Protein AF-A0A642KW95-F1 (afdb_monomer)

Solvent-accessible surface area (backbone atoms only — not comparable to full-atom values): 8176 Å² total; per-residue (Å²): 137,52,64,49,70,42,75,93,70,73,44,74,44,57,29,76,56,86,80,76,55,70,36,27,43,33,34,34,40,80,75,85,61,49,48,27,32,24,76,42,74,49,76,60,99,83,31,36,38,38,33,31,36,30,74,82,81,37,46,81,47,74,43,56,67,66,40,48,47,92,71,68,64,76,66,47,41,27,31,47,73,90,68,69,47,68,57,54,69,66,58,51,53,52,49,51,51,53,23,48,53,54,49,54,53,50,50,52,54,50,50,57,50,50,55,48,51,51,52,51,49,52,55,50,52,55,55,47,58,76,70,52,60,93,82,60,90,77,85,90,130

Mean predicted aligned error: 7.07 Å

Structure (mmCIF, N/CA/C/O backbone):
data_AF-A0A642KW95-F1
#
_entry.id   AF-A0A642KW95-F1
#
loop_
_atom_site.group_PDB
_atom_site.id
_atom_site.type_symbol
_atom_site.label_atom_id
_atom_site.label_alt_id
_atom_site.label_comp_id
_atom_site.label_asym_id
_atom_site.label_entity_id
_atom_site.label_seq_id
_atom_site.pdbx_PDB_ins_code
_atom_site.Cartn_x
_atom_site.Cartn_y
_atom_site.Cartn_z
_atom_site.occupancy
_atom_site.B_iso_or_equiv
_atom_site.auth_seq_id
_atom_site.auth_comp_id
_atom_site.auth_asym_id
_atom_site.auth_atom_id
_atom_site.pdbx_PDB_model_num
ATOM 1 N N . MET A 1 1 ? -13.702 1.600 -18.918 1.00 54.38 1 MET A N 1
ATOM 2 C CA . MET A 1 1 ? -12.975 2.883 -19.044 1.00 54.38 1 MET A CA 1
ATOM 3 C C . MET A 1 1 ? -11.943 2.907 -17.927 1.00 54.38 1 MET A C 1
ATOM 5 O O . MET A 1 1 ? -12.258 3.407 -16.861 1.00 54.38 1 MET A O 1
ATOM 9 N N . ASN A 1 2 ? -10.752 2.342 -18.139 1.00 77.62 2 ASN A N 1
ATOM 10 C CA . ASN A 1 2 ? -9.737 2.229 -17.077 1.00 77.62 2 ASN A CA 1
ATOM 11 C C . ASN A 1 2 ? -8.555 3.191 -17.288 1.00 77.62 2 ASN A C 1
ATO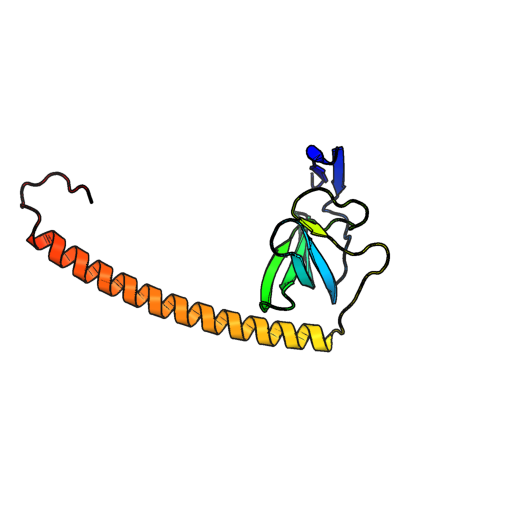M 13 O O . ASN A 1 2 ? -7.493 3.042 -16.692 1.00 77.62 2 ASN A O 1
ATOM 17 N N . LYS A 1 3 ? -8.746 4.226 -18.116 1.00 85.12 3 LYS A N 1
ATOM 18 C CA . LYS A 1 3 ? -7.763 5.297 -18.289 1.00 85.12 3 LYS A CA 1
ATOM 19 C C . LYS A 1 3 ? -7.969 6.376 -17.236 1.00 85.12 3 LYS A C 1
ATOM 21 O O . LYS A 1 3 ? -9.072 6.897 -17.093 1.00 85.12 3 LYS A O 1
ATOM 26 N N . VAL A 1 4 ? -6.898 6.732 -16.538 1.00 86.69 4 VAL A N 1
A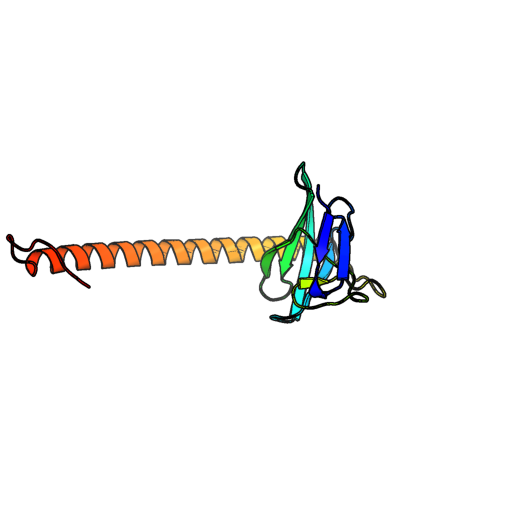TOM 27 C CA . VAL A 1 4 ? -6.870 7.830 -15.570 1.00 86.69 4 VAL A CA 1
ATOM 28 C C . VAL A 1 4 ? -6.117 8.993 -16.182 1.00 86.69 4 VAL A C 1
ATOM 30 O O . VAL A 1 4 ? -4.965 8.848 -16.579 1.00 86.69 4 VAL A O 1
ATOM 33 N N . HIS A 1 5 ? -6.762 10.154 -16.244 1.00 88.81 5 HIS A N 1
ATOM 34 C CA . HIS A 1 5 ? -6.116 11.388 -16.664 1.00 88.81 5 HIS A CA 1
ATOM 35 C C . HIS A 1 5 ? -5.750 12.225 -15.438 1.00 88.81 5 HIS A C 1
ATOM 37 O O . HIS A 1 5 ? -6.620 12.647 -14.677 1.00 88.81 5 HIS A O 1
ATOM 43 N N . LEU A 1 6 ? -4.455 12.457 -15.239 1.00 87.12 6 LEU A N 1
ATOM 44 C CA . LEU A 1 6 ? -3.943 13.317 -14.181 1.00 87.12 6 LEU A CA 1
ATOM 45 C C . LEU A 1 6 ? -3.878 14.753 -14.696 1.00 87.12 6 LEU A C 1
ATOM 47 O O . LEU A 1 6 ? -2.957 15.107 -15.430 1.00 87.12 6 LEU A O 1
ATOM 51 N N . LEU A 1 7 ? -4.834 15.582 -14.267 1.00 88.19 7 LEU A N 1
ATOM 52 C CA . LEU A 1 7 ? -4.956 16.981 -14.698 1.00 88.19 7 LEU A CA 1
ATOM 53 C C . LEU A 1 7 ? -3.690 17.798 -14.413 1.00 88.19 7 LEU A C 1
ATOM 55 O O . LEU A 1 7 ? -3.237 18.543 -15.273 1.00 88.19 7 LEU A O 1
ATOM 59 N N . GLY A 1 8 ? -3.083 17.622 -13.236 1.00 84.06 8 GLY A N 1
ATOM 60 C CA . GLY A 1 8 ? -1.860 18.348 -12.880 1.00 84.06 8 GLY A CA 1
ATOM 61 C C . GLY A 1 8 ? -0.644 17.946 -13.721 1.00 84.06 8 GLY A C 1
ATOM 62 O O . GLY A 1 8 ? 0.184 18.792 -14.037 1.00 84.06 8 GLY A O 1
ATOM 63 N N . ALA A 1 9 ? -0.563 16.677 -14.132 1.00 85.19 9 ALA A N 1
ATOM 64 C CA . ALA A 1 9 ? 0.512 16.183 -14.992 1.00 85.19 9 ALA A CA 1
ATOM 65 C C . ALA A 1 9 ? 0.216 16.385 -16.488 1.00 85.19 9 ALA A C 1
ATOM 67 O O . ALA A 1 9 ? 1.091 16.143 -17.316 1.00 85.19 9 ALA A O 1
ATOM 68 N N . ASN A 1 10 ? -1.022 16.765 -16.833 1.00 89.25 10 ASN A N 1
ATOM 69 C CA . ASN A 1 10 ? -1.569 16.780 -18.189 1.00 89.25 10 ASN A CA 1
ATOM 70 C C . ASN A 1 10 ? -1.274 15.480 -18.968 1.00 89.25 10 ASN A C 1
ATOM 72 O O . ASN A 1 10 ? -0.833 15.502 -20.118 1.00 89.25 10 ASN A O 1
ATOM 76 N N . ARG A 1 11 ? -1.462 14.326 -18.312 1.00 88.38 11 ARG A N 1
ATOM 77 C CA . ARG A 1 11 ? -1.139 12.999 -18.866 1.00 88.38 11 ARG A CA 1
ATOM 78 C C . ARG A 1 11 ? -2.204 11.967 -18.540 1.00 88.38 11 ARG A C 1
ATOM 80 O O . ARG A 1 11 ? -2.803 11.990 -17.467 1.00 88.38 11 ARG A O 1
ATOM 87 N N . SER A 1 12 ? -2.396 11.036 -19.467 1.00 89.81 12 SER A N 1
ATOM 88 C CA . SER A 1 12 ? -3.292 9.891 -19.313 1.00 89.81 12 SER A CA 1
ATOM 89 C C . SER A 1 12 ? -2.493 8.612 -19.117 1.00 89.81 12 SER A C 1
ATOM 91 O O . SER A 1 12 ? -1.596 8.330 -19.904 1.00 89.81 12 SER A O 1
ATOM 93 N N . TYR A 1 13 ? -2.882 7.815 -18.132 1.00 87.88 13 TYR A N 1
ATOM 94 C CA . TYR A 1 13 ? -2.338 6.490 -17.861 1.00 87.88 13 TYR A CA 1
ATOM 95 C C . TYR A 1 13 ? -3.412 5.437 -18.092 1.00 87.88 13 TYR A C 1
ATOM 97 O O . TYR A 1 13 ? -4.586 5.666 -17.796 1.00 87.88 13 TYR A O 1
ATOM 105 N N . ASP A 1 14 ? -3.010 4.286 -18.615 1.00 87.56 14 ASP A N 1
ATOM 106 C CA . ASP A 1 14 ? -3.897 3.148 -18.820 1.00 87.56 14 ASP A CA 1
ATOM 107 C C . ASP A 1 14 ? -3.715 2.137 -17.684 1.00 87.56 14 ASP A C 1
ATOM 109 O O . ASP A 1 14 ? -2.640 1.559 -17.548 1.00 87.56 14 ASP A O 1
ATOM 113 N N . ARG A 1 15 ? -4.747 1.936 -16.853 1.00 85.19 15 ARG A N 1
ATOM 114 C CA . ARG A 1 15 ? -4.697 0.982 -15.728 1.00 85.19 15 ARG A CA 1
ATOM 115 C C . ARG A 1 15 ? -4.870 -0.472 -16.167 1.00 85.19 15 ARG A C 1
ATOM 117 O O . ARG A 1 15 ? -4.702 -1.368 -15.345 1.00 85.19 15 ARG A O 1
ATOM 124 N N . ASP A 1 16 ? -5.194 -0.717 -17.438 1.00 85.31 16 ASP A N 1
ATOM 125 C CA . ASP A 1 16 ? -5.229 -2.070 -18.001 1.00 85.31 16 ASP A CA 1
ATOM 126 C C . ASP A 1 16 ? -3.845 -2.542 -18.474 1.00 85.31 16 ASP A C 1
ATOM 128 O O . ASP A 1 16 ? -3.676 -3.720 -18.812 1.00 85.31 16 ASP A O 1
ATOM 132 N N . VAL A 1 17 ? -2.861 -1.635 -18.508 1.00 87.56 17 VAL A N 1
ATOM 133 C CA . VAL A 1 17 ? -1.478 -1.926 -18.882 1.00 87.56 17 VAL A CA 1
ATOM 134 C C . VAL A 1 17 ? -0.653 -2.131 -17.621 1.00 87.56 17 VAL A C 1
ATOM 136 O O . VAL A 1 17 ? -0.536 -1.247 -16.774 1.00 87.56 17 VAL A O 1
ATOM 139 N N . GLN A 1 18 ? -0.059 -3.315 -17.510 1.00 90.06 18 GLN A N 1
ATOM 140 C CA . GLN A 1 18 ? 0.844 -3.621 -16.414 1.00 90.06 18 GLN A CA 1
ATOM 141 C C . GLN A 1 18 ? 2.158 -2.861 -16.607 1.00 90.06 18 GLN A C 1
ATOM 143 O O . GLN A 1 18 ? 2.826 -3.035 -17.625 1.00 90.06 18 GLN A O 1
ATOM 148 N N . THR A 1 19 ? 2.526 -2.030 -15.635 1.00 89.12 19 THR A N 1
ATOM 149 C CA . THR A 1 19 ? 3.757 -1.223 -15.666 1.00 89.12 19 THR A CA 1
ATOM 150 C C . THR A 1 19 ? 4.874 -1.811 -14.809 1.00 89.12 19 THR A C 1
ATOM 152 O O . THR A 1 19 ? 6.041 -1.525 -15.052 1.00 89.12 19 THR A O 1
ATOM 155 N N . VAL A 1 20 ? 4.526 -2.638 -13.820 1.00 93.06 20 VAL A N 1
ATOM 156 C CA . VAL A 1 20 ? 5.447 -3.160 -12.801 1.00 93.06 20 VAL A CA 1
ATOM 157 C C . VAL A 1 20 ? 5.242 -4.666 -12.635 1.00 93.06 20 VAL A C 1
ATOM 159 O O . VAL A 1 20 ? 4.129 -5.172 -12.797 1.00 93.06 20 VAL A O 1
ATOM 162 N N . SER A 1 21 ? 6.313 -5.398 -12.335 1.00 93.62 21 SER A N 1
ATOM 163 C CA . SER A 1 21 ? 6.276 -6.851 -12.119 1.00 93.62 21 SER A CA 1
ATOM 164 C C . SER A 1 21 ? 6.386 -7.230 -10.642 1.00 93.62 21 SER A C 1
ATOM 166 O O . SER A 1 21 ? 6.780 -6.425 -9.802 1.00 93.62 21 SER A O 1
ATOM 168 N N . VAL A 1 22 ? 6.044 -8.481 -10.326 1.00 95.12 22 VAL A N 1
ATOM 169 C CA . VAL A 1 22 ? 6.256 -9.053 -8.989 1.00 95.12 22 VAL A CA 1
ATOM 170 C C . VAL A 1 22 ? 7.749 -9.008 -8.632 1.00 95.12 22 VAL A C 1
ATOM 172 O O . VAL A 1 22 ? 8.613 -9.134 -9.498 1.00 95.12 22 VAL A O 1
ATOM 175 N N . ASN A 1 23 ? 8.034 -8.812 -7.350 1.00 95.19 23 ASN A N 1
ATOM 176 C CA . ASN A 1 23 ? 9.332 -8.574 -6.722 1.00 95.19 23 ASN A CA 1
ATOM 177 C C . ASN A 1 23 ? 10.025 -7.265 -7.125 1.00 95.19 23 ASN A C 1
ATOM 179 O O . ASN A 1 23 ? 11.151 -7.018 -6.697 1.00 95.19 23 ASN A O 1
ATOM 183 N N . GLN A 1 24 ? 9.384 -6.405 -7.920 1.00 95.69 24 GLN A N 1
ATOM 184 C CA . GLN A 1 24 ? 9.945 -5.102 -8.265 1.00 95.69 24 GLN A CA 1
ATOM 185 C C . GLN A 1 24 ? 9.778 -4.114 -7.107 1.00 95.69 24 GLN A C 1
ATOM 187 O O . GLN A 1 24 ? 8.718 -4.046 -6.476 1.00 95.69 24 GLN A O 1
ATOM 192 N N . VAL A 1 25 ? 10.824 -3.330 -6.854 1.00 95.56 25 VAL A N 1
ATOM 193 C CA . VAL A 1 25 ? 10.825 -2.275 -5.840 1.00 95.56 25 VAL A CA 1
ATOM 194 C C . VAL A 1 25 ? 10.260 -0.984 -6.426 1.00 95.56 25 VAL A C 1
ATOM 196 O O . VAL A 1 25 ? 10.633 -0.559 -7.522 1.00 95.56 25 VAL A O 1
ATOM 199 N N . VAL A 1 26 ? 9.368 -0.354 -5.671 1.00 95.75 26 VAL A N 1
ATOM 200 C CA . VAL A 1 26 ? 8.693 0.904 -6.000 1.00 95.75 26 VAL A CA 1
ATOM 201 C C . VAL A 1 26 ? 8.772 1.856 -4.811 1.00 95.75 26 VAL A C 1
ATOM 203 O O . VAL A 1 26 ? 8.945 1.425 -3.675 1.00 95.75 26 VAL A O 1
ATOM 206 N N . VAL A 1 27 ? 8.653 3.156 -5.057 1.00 94.69 27 VAL A N 1
ATOM 207 C CA . VAL A 1 27 ? 8.830 4.199 -4.039 1.00 94.69 27 VAL A CA 1
ATOM 208 C C . VAL A 1 27 ? 7.581 5.066 -3.960 1.00 94.69 27 VAL A C 1
ATOM 210 O O . VAL A 1 27 ? 7.034 5.476 -4.987 1.00 94.69 27 VAL A O 1
ATOM 213 N N . LEU A 1 28 ? 7.124 5.353 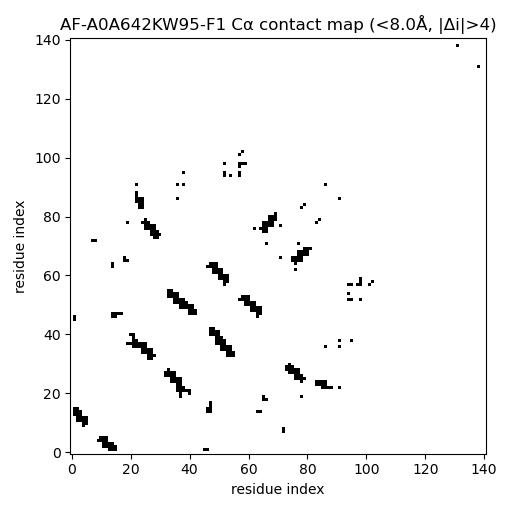-2.743 1.00 93.44 28 LEU A N 1
ATOM 214 C CA . LEU A 1 28 ? 6.047 6.306 -2.492 1.00 93.44 28 LEU A CA 1
ATOM 215 C C . LEU A 1 28 ? 6.608 7.720 -2.400 1.00 93.44 28 LEU A C 1
ATOM 217 O O . LEU A 1 28 ? 7.219 8.105 -1.416 1.00 93.44 28 LEU A O 1
ATOM 221 N N . GLU A 1 29 ? 6.322 8.541 -3.390 1.00 91.56 29 GLU A N 1
ATOM 222 C CA . GLU A 1 29 ? 6.750 9.934 -3.435 1.00 91.56 29 GLU A CA 1
ATOM 223 C C . GLU A 1 29 ? 5.660 10.869 -2.905 1.00 91.56 29 GLU A C 1
ATOM 225 O O . GLU A 1 29 ? 4.468 10.670 -3.159 1.00 91.56 29 GLU A O 1
ATOM 230 N N . GLY A 1 30 ? 6.077 11.926 -2.201 1.00 84.25 30 GLY A N 1
ATOM 231 C CA . GLY A 1 30 ? 5.191 12.980 -1.693 1.00 84.25 30 GLY A CA 1
ATOM 232 C C . GLY A 1 30 ? 4.588 12.750 -0.298 1.00 84.25 30 GLY A C 1
ATOM 233 O O . GLY A 1 30 ? 3.830 13.600 0.164 1.00 84.25 30 GLY A O 1
ATOM 234 N N . TYR A 1 31 ? 4.954 11.655 0.377 1.00 79.00 31 TYR A N 1
ATOM 235 C CA . TYR A 1 31 ? 4.706 11.426 1.808 1.00 79.00 31 TYR A CA 1
ATOM 236 C C . TYR A 1 31 ? 6.007 11.028 2.520 1.00 79.00 31 TYR A C 1
ATOM 238 O O . TYR A 1 31 ? 6.868 11.878 2.732 1.00 79.00 31 TYR A O 1
ATOM 246 N N . SER A 1 32 ? 6.147 9.750 2.878 1.00 77.75 32 SER A N 1
ATOM 247 C CA . SER A 1 32 ? 7.241 9.200 3.677 1.00 77.75 32 SER A CA 1
ATOM 248 C C . SER A 1 32 ? 8.486 8.837 2.866 1.00 77.75 32 SER A C 1
ATOM 250 O O . SER A 1 32 ? 9.539 8.655 3.459 1.00 77.75 32 SER A O 1
ATOM 252 N N . TYR A 1 33 ? 8.409 8.804 1.526 1.00 84.69 33 TYR A N 1
ATOM 253 C CA . TYR A 1 33 ? 9.500 8.322 0.659 1.00 84.69 33 TYR A CA 1
ATOM 254 C C . TYR A 1 33 ? 9.841 6.843 0.881 1.00 84.69 33 TYR A C 1
ATOM 256 O O . TYR A 1 33 ? 10.920 6.380 0.509 1.00 84.69 33 TYR A O 1
ATOM 264 N N . ASP A 1 34 ? 8.890 6.094 1.439 1.00 92.44 34 ASP A N 1
ATOM 265 C CA . ASP A 1 34 ? 9.057 4.680 1.733 1.00 92.44 34 ASP A CA 1
ATOM 266 C C . ASP A 1 34 ? 9.198 3.852 0.458 1.00 92.44 34 ASP A C 1
ATOM 268 O O . ASP A 1 34 ? 8.592 4.129 -0.585 1.00 92.44 34 ASP A O 1
ATOM 272 N N . SER A 1 35 ? 9.988 2.790 0.575 1.00 94.12 35 SER A N 1
ATOM 273 C CA . SER A 1 35 ? 10.162 1.796 -0.475 1.00 94.12 35 SER A CA 1
ATOM 274 C C . SER A 1 35 ? 9.294 0.575 -0.201 1.00 94.12 35 SER A C 1
ATOM 276 O O . SER A 1 35 ? 9.198 0.087 0.924 1.00 94.12 35 SER A O 1
ATOM 278 N N . TYR A 1 36 ? 8.694 0.057 -1.261 1.00 95.31 36 TYR A N 1
ATOM 279 C CA . TYR A 1 36 ? 7.801 -1.087 -1.236 1.00 95.31 36 TYR A CA 1
ATOM 280 C C . TYR A 1 36 ? 8.257 -2.112 -2.259 1.00 95.31 36 TYR A C 1
ATOM 282 O O . TYR A 1 36 ? 8.831 -1.758 -3.286 1.00 95.31 36 TYR A O 1
ATOM 290 N N . VAL A 1 37 ? 7.933 -3.376 -2.019 1.00 96.62 37 VAL A N 1
ATOM 291 C CA . VAL A 1 37 ? 8.044 -4.430 -3.028 1.00 96.62 37 VAL A CA 1
ATOM 292 C C . VAL A 1 37 ? 6.661 -4.894 -3.455 1.00 96.62 37 VAL A C 1
ATOM 294 O O . VAL A 1 37 ? 5.770 -5.079 -2.624 1.00 96.62 37 VAL A O 1
ATOM 297 N N . VAL A 1 38 ? 6.477 -5.069 -4.764 1.00 97.00 38 VAL A N 1
ATOM 298 C CA . VAL A 1 38 ? 5.271 -5.686 -5.322 1.00 97.00 38 VAL A CA 1
ATOM 299 C C . VAL A 1 38 ? 5.336 -7.181 -5.070 1.00 97.00 38 VAL A C 1
ATOM 301 O O . VAL A 1 38 ? 6.151 -7.861 -5.678 1.00 97.00 38 VAL A O 1
ATOM 304 N N . TYR A 1 39 ? 4.482 -7.721 -4.212 1.00 95.56 39 TYR A N 1
ATOM 305 C CA . TYR A 1 39 ? 4.498 -9.158 -3.930 1.00 95.56 39 TYR A CA 1
ATOM 306 C C . TYR A 1 39 ? 3.462 -9.947 -4.731 1.00 95.56 39 TYR A C 1
ATOM 308 O O . TYR A 1 39 ? 3.624 -11.144 -4.955 1.00 95.56 39 TYR A O 1
ATOM 316 N N . GLU A 1 40 ? 2.401 -9.282 -5.181 1.00 95.38 40 GLU A N 1
ATOM 317 C CA . GLU A 1 40 ? 1.349 -9.887 -5.987 1.00 95.38 40 GLU A CA 1
ATOM 318 C C . GLU A 1 40 ? 0.762 -8.840 -6.933 1.00 95.38 40 GLU A C 1
ATOM 320 O O . GLU A 1 40 ? 0.646 -7.659 -6.597 1.00 95.38 40 GLU A O 1
ATOM 325 N N . VAL A 1 41 ? 0.385 -9.275 -8.134 1.00 95.50 41 VAL A N 1
ATOM 326 C CA . VAL A 1 41 ? -0.333 -8.450 -9.108 1.00 95.50 41 VAL A CA 1
ATOM 327 C C . VAL A 1 41 ? -1.616 -9.174 -9.475 1.00 95.50 41 VAL A C 1
ATOM 329 O O . VAL A 1 41 ? -1.585 -10.224 -10.114 1.00 95.50 41 VAL A O 1
ATOM 332 N N . THR A 1 42 ? -2.749 -8.607 -9.078 1.00 94.06 42 THR A N 1
ATOM 333 C CA . THR A 1 42 ? -4.071 -9.146 -9.399 1.00 94.06 42 THR A CA 1
ATOM 334 C C . THR A 1 42 ? -4.698 -8.346 -10.526 1.00 94.06 42 THR A C 1
ATOM 336 O O . THR A 1 42 ? -4.670 -7.116 -10.505 1.00 94.06 42 THR A O 1
ATOM 339 N N . ARG A 1 43 ? -5.293 -9.039 -11.500 1.00 92.00 43 ARG A N 1
ATOM 340 C CA . ARG A 1 43 ? -6.029 -8.419 -12.604 1.00 92.00 43 ARG A CA 1
ATOM 341 C C . ARG A 1 43 ? -7.478 -8.871 -12.579 1.00 92.00 43 ARG A C 1
ATOM 343 O O . ARG A 1 43 ? -7.752 -10.068 -12.619 1.00 92.00 43 ARG A O 1
ATOM 350 N N . ASP A 1 44 ? -8.390 -7.912 -12.566 1.00 87.62 44 ASP A N 1
ATOM 351 C CA . ASP A 1 44 ? -9.824 -8.164 -12.589 1.00 87.62 44 ASP A CA 1
ATOM 352 C C . ASP A 1 44 ? -10.539 -7.287 -13.635 1.00 87.62 44 ASP A C 1
ATOM 354 O O . ASP A 1 44 ? -9.923 -6.697 -14.525 1.00 87.62 44 ASP A O 1
ATOM 358 N N . LYS A 1 45 ? -11.874 -7.235 -13.565 1.00 84.81 45 LYS A N 1
ATOM 359 C CA . LYS A 1 45 ? -12.710 -6.424 -14.467 1.00 84.81 45 LYS A CA 1
ATOM 360 C C . LYS A 1 45 ? -12.570 -4.907 -14.254 1.00 84.81 45 LYS A C 1
ATOM 362 O O . LYS A 1 45 ? -13.032 -4.141 -15.098 1.00 84.81 45 LYS A O 1
ATOM 367 N N . TRP A 1 46 ? -11.993 -4.481 -13.134 1.00 80.12 46 TRP A N 1
ATOM 368 C CA . TRP A 1 46 ? -11.813 -3.085 -12.735 1.00 80.12 46 TRP A CA 1
ATOM 369 C C . TRP A 1 46 ? -10.396 -2.570 -13.001 1.00 80.12 46 TRP A C 1
ATOM 371 O O . TRP A 1 46 ? -10.198 -1.356 -13.060 1.00 80.12 46 TRP A O 1
ATOM 381 N N . GLY A 1 47 ? -9.436 -3.466 -13.226 1.00 86.00 47 GLY A N 1
ATOM 382 C CA . GLY A 1 47 ? -8.100 -3.136 -13.703 1.00 86.00 47 GLY A CA 1
ATOM 383 C C . GLY A 1 47 ? -7.035 -4.017 -13.066 1.00 86.00 47 GLY A C 1
ATOM 384 O O . GLY A 1 47 ? -7.270 -5.179 -12.733 1.00 86.00 47 GLY A O 1
ATOM 385 N N . ILE A 1 48 ? -5.838 -3.455 -12.934 1.00 91.81 48 ILE A N 1
ATOM 386 C CA . ILE A 1 48 ? -4.711 -4.089 -12.256 1.00 91.81 48 ILE A CA 1
ATOM 387 C C . ILE A 1 48 ? -4.574 -3.479 -10.863 1.00 91.81 48 ILE A C 1
ATOM 389 O O . ILE A 1 48 ? -4.520 -2.257 -10.728 1.00 91.81 48 ILE A O 1
ATOM 393 N N . THR A 1 49 ? -4.467 -4.338 -9.854 1.00 94.12 49 THR A N 1
ATOM 394 C CA . THR A 1 49 ? -4.130 -3.962 -8.480 1.00 94.12 49 THR A CA 1
ATOM 395 C C . THR A 1 49 ? -2.807 -4.612 -8.103 1.00 94.12 49 THR A C 1
ATOM 397 O O . THR A 1 49 ? -2.622 -5.826 -8.211 1.00 94.12 49 THR A O 1
ATOM 400 N N . TYR A 1 50 ? -1.879 -3.773 -7.668 1.00 95.69 50 TYR A N 1
ATOM 401 C CA . TYR A 1 50 ? -0.571 -4.139 -7.160 1.00 95.69 50 TYR A CA 1
ATOM 402 C C . TYR A 1 50 ? -0.657 -4.245 -5.647 1.00 95.69 50 TYR A C 1
ATOM 404 O O . TYR A 1 50 ? -1.003 -3.274 -4.968 1.00 95.69 50 TYR A O 1
ATOM 412 N N . HIS A 1 51 ? -0.314 -5.413 -5.125 1.00 96.19 51 HIS A N 1
ATOM 413 C CA . HIS A 1 51 ? -0.190 -5.625 -3.696 1.00 96.19 51 HIS A CA 1
ATOM 414 C C . HIS A 1 51 ? 1.252 -5.395 -3.286 1.00 96.19 51 HIS A C 1
ATOM 416 O O . HIS A 1 51 ? 2.190 -5.966 -3.847 1.00 96.19 51 HIS A O 1
ATOM 422 N N . LEU A 1 52 ? 1.412 -4.510 -2.317 1.00 96.00 52 LEU A N 1
ATOM 423 C CA . LEU A 1 52 ? 2.675 -3.938 -1.907 1.00 96.00 52 LEU A CA 1
ATOM 424 C C . LEU A 1 52 ? 2.924 -4.266 -0.445 1.00 96.00 52 LEU A C 1
ATOM 426 O O . LEU A 1 52 ? 1.998 -4.310 0.368 1.00 96.00 52 LEU A O 1
ATOM 430 N N . VAL A 1 53 ? 4.190 -4.435 -0.107 1.00 95.88 53 VAL A N 1
ATOM 431 C CA . VAL A 1 53 ? 4.626 -4.520 1.280 1.00 95.88 53 VAL A CA 1
ATOM 432 C C . VAL A 1 53 ? 5.809 -3.585 1.490 1.00 95.88 53 VAL A C 1
ATOM 434 O O . VAL A 1 53 ? 6.720 -3.527 0.661 1.00 95.88 53 VAL A O 1
ATOM 437 N N . ASN A 1 54 ? 5.739 -2.782 2.550 1.00 94.81 54 ASN A N 1
ATOM 438 C CA . ASN A 1 54 ? 6.769 -1.807 2.892 1.00 94.81 54 ASN A CA 1
ATOM 439 C C . ASN A 1 54 ? 8.040 -2.534 3.349 1.00 94.81 54 ASN A C 1
ATOM 441 O O . ASN A 1 54 ? 7.963 -3.442 4.177 1.00 94.81 54 ASN A O 1
ATO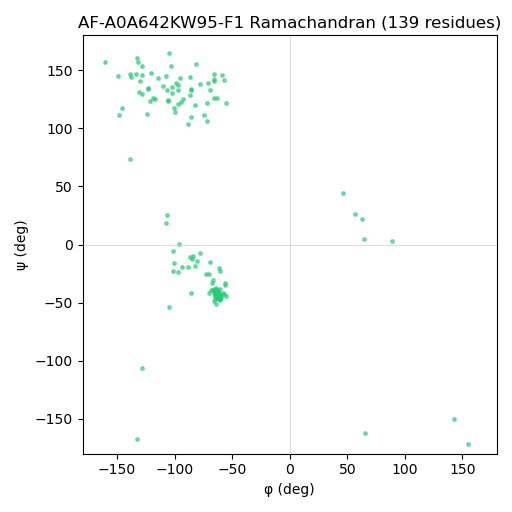M 445 N N . LEU A 1 55 ? 9.197 -2.123 2.827 1.00 92.56 55 LEU A N 1
ATOM 446 C CA . LEU A 1 55 ? 10.481 -2.749 3.143 1.00 92.56 55 LEU A CA 1
ATOM 447 C C . LEU A 1 55 ? 10.955 -2.491 4.579 1.00 92.56 55 LEU A C 1
ATOM 449 O O . LEU A 1 55 ? 11.714 -3.285 5.123 1.00 92.56 55 LEU A O 1
ATOM 453 N N . GLU A 1 56 ? 10.513 -1.396 5.189 1.00 91.00 56 GLU A N 1
ATOM 454 C CA . GLU A 1 56 ? 10.908 -0.981 6.533 1.00 91.00 56 GLU A CA 1
ATOM 455 C C . GLU A 1 56 ? 9.790 -1.249 7.548 1.00 91.00 56 GLU A C 1
ATOM 457 O O . GLU A 1 56 ? 9.980 -1.955 8.544 1.00 91.00 56 GLU A O 1
ATOM 462 N N . THR A 1 57 ? 8.578 -0.750 7.288 1.00 90.62 57 THR A N 1
ATOM 463 C CA . THR A 1 57 ? 7.465 -0.874 8.242 1.00 90.62 57 THR A CA 1
ATOM 464 C C . THR A 1 57 ? 6.778 -2.235 8.190 1.00 90.62 57 THR A C 1
ATOM 466 O O . THR A 1 57 ? 6.072 -2.576 9.142 1.00 90.62 57 THR A O 1
ATOM 469 N N . HIS A 1 58 ? 7.016 -3.042 7.149 1.00 92.38 58 HIS A N 1
ATOM 470 C CA . HIS A 1 58 ? 6.336 -4.321 6.916 1.00 92.38 58 HIS A CA 1
ATOM 471 C C . HIS A 1 58 ? 4.804 -4.181 6.837 1.00 92.38 58 HIS A C 1
ATOM 473 O O . HIS A 1 58 ? 4.059 -5.109 7.146 1.00 92.38 58 HIS A O 1
ATOM 479 N N . GLU A 1 59 ? 4.318 -3.000 6.453 1.00 91.88 59 GLU A N 1
ATOM 480 C CA . GLU A 1 59 ? 2.895 -2.729 6.275 1.00 91.88 59 GLU A CA 1
ATOM 481 C C . GLU A 1 59 ? 2.431 -3.114 4.872 1.00 91.88 59 GLU A C 1
ATOM 483 O O . GLU A 1 59 ? 3.147 -2.942 3.881 1.00 91.88 59 GLU A O 1
ATOM 488 N N . PHE A 1 60 ? 1.204 -3.625 4.794 1.00 94.12 60 PHE A N 1
ATOM 489 C CA . PHE A 1 60 ? 0.564 -3.971 3.533 1.00 94.12 60 PHE A CA 1
ATOM 490 C C . PHE A 1 60 ? -0.133 -2.762 2.928 1.00 94.12 60 PHE A C 1
ATOM 492 O O . PHE A 1 60 ? -0.924 -2.092 3.589 1.00 94.12 60 PHE A O 1
ATOM 499 N N . HIS A 1 61 ? 0.097 -2.552 1.637 1.00 93.31 61 HIS A N 1
ATOM 500 C CA . HIS A 1 61 ? -0.572 -1.531 0.848 1.00 93.31 61 HIS A CA 1
ATOM 501 C C . HIS A 1 61 ? -1.063 -2.110 -0.473 1.00 93.31 61 HIS A C 1
ATOM 503 O O . HIS A 1 61 ? -0.589 -3.140 -0.948 1.00 93.31 61 HIS A O 1
ATOM 509 N N . THR A 1 62 ? -2.007 -1.416 -1.091 1.00 94.38 62 THR A N 1
ATOM 510 C CA . THR A 1 62 ? -2.494 -1.730 -2.432 1.00 94.38 62 THR A CA 1
ATOM 511 C C . THR A 1 62 ? -2.482 -0.469 -3.273 1.00 94.38 62 THR A C 1
ATOM 513 O O . THR A 1 62 ? -2.832 0.606 -2.784 1.00 94.38 62 THR A O 1
ATOM 516 N N . SER A 1 63 ? -2.104 -0.592 -4.539 1.00 92.75 63 SER A N 1
ATOM 517 C CA . SER A 1 63 ? -2.171 0.505 -5.499 1.00 92.75 63 SER A CA 1
ATOM 518 C C . SER A 1 63 ? -2.695 0.010 -6.829 1.00 92.75 63 SER A C 1
ATOM 520 O O . SER A 1 63 ? -2.350 -1.080 -7.263 1.00 92.75 63 SER A O 1
ATOM 522 N N . ASP A 1 64 ? -3.476 0.839 -7.509 1.00 91.81 64 ASP A N 1
ATOM 523 C CA . ASP A 1 64 ? -3.983 0.525 -8.844 1.00 91.81 64 ASP A CA 1
ATOM 524 C C . ASP A 1 64 ? -3.213 1.237 -9.965 1.00 91.81 64 ASP A C 1
ATOM 526 O O . ASP A 1 64 ? -3.495 1.055 -11.151 1.00 91.81 64 ASP A O 1
ATOM 530 N N . LEU A 1 65 ? -2.283 2.124 -9.603 1.00 91.69 65 LEU A N 1
ATOM 531 C CA . LEU A 1 65 ? -1.505 2.909 -10.550 1.00 91.69 65 LEU A CA 1
ATOM 532 C C . LEU A 1 65 ? -0.098 3.127 -10.004 1.00 91.69 65 LEU A C 1
ATOM 534 O O . LEU A 1 65 ? 0.094 3.794 -8.987 1.00 91.69 65 LEU A O 1
ATOM 538 N N . ILE A 1 66 ? 0.888 2.609 -10.731 1.00 93.88 66 ILE A N 1
ATOM 539 C CA . ILE A 1 66 ? 2.302 2.858 -10.467 1.00 93.88 66 ILE A CA 1
ATOM 540 C C . ILE A 1 66 ? 2.912 3.482 -11.717 1.00 93.88 66 ILE A C 1
ATOM 542 O O . ILE A 1 66 ? 2.794 2.940 -12.820 1.00 93.88 66 ILE A O 1
ATOM 546 N N . ARG A 1 67 ? 3.513 4.660 -11.542 1.00 93.44 67 ARG A N 1
ATOM 547 C CA . ARG A 1 67 ? 4.015 5.506 -12.632 1.00 93.44 67 ARG A CA 1
ATOM 548 C C . ARG A 1 67 ? 5.538 5.402 -12.759 1.00 93.44 67 ARG A C 1
ATOM 550 O O . ARG A 1 67 ? 6.198 5.125 -11.765 1.00 93.44 67 ARG A O 1
ATOM 557 N N . PRO A 1 68 ? 6.121 5.629 -13.940 1.00 94.25 68 PRO A N 1
ATOM 558 C CA . PRO A 1 68 ? 7.573 5.725 -14.065 1.00 94.25 68 PRO A CA 1
ATOM 559 C C . PRO A 1 68 ? 8.101 6.952 -13.312 1.00 94.25 68 PRO A C 1
ATOM 561 O O . PRO A 1 68 ? 7.468 8.013 -13.310 1.00 94.25 68 PRO A O 1
ATOM 564 N N . LEU A 1 69 ? 9.260 6.811 -12.673 1.00 92.88 69 LEU A N 1
ATOM 565 C CA . LEU A 1 69 ? 9.900 7.878 -11.906 1.00 92.88 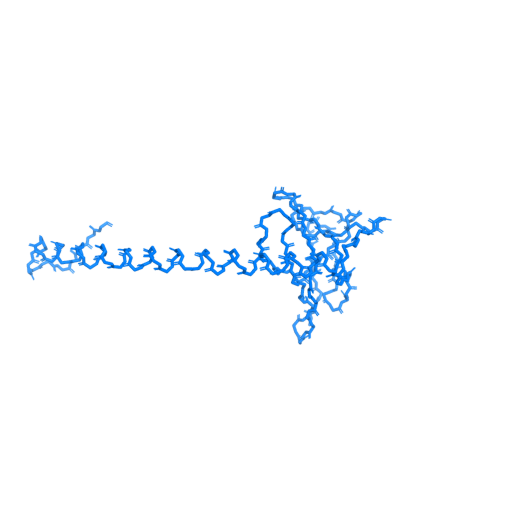69 LEU A CA 1
ATOM 566 C C . LEU A 1 69 ? 10.360 9.034 -12.808 1.00 92.88 69 LEU A C 1
ATOM 568 O O . LEU A 1 69 ? 10.305 10.191 -12.390 1.00 92.88 69 LEU A O 1
ATOM 572 N N . SER A 1 70 ? 10.724 8.760 -14.063 1.00 91.31 70 SER A N 1
ATOM 573 C CA . SER A 1 70 ? 11.005 9.795 -15.070 1.00 91.31 70 SER A CA 1
ATOM 574 C C . SER A 1 70 ? 9.814 10.715 -15.365 1.00 91.31 70 SER A C 1
ATOM 576 O O . SER A 1 70 ? 10.002 11.857 -15.786 1.00 91.31 70 SER A O 1
ATOM 578 N N . GLU A 1 71 ? 8.588 10.263 -15.092 1.00 90.44 71 GLU A N 1
ATOM 579 C CA . GLU A 1 71 ? 7.351 11.034 -15.254 1.00 90.44 71 GLU A CA 1
ATOM 580 C C . GLU A 1 71 ? 6.756 11.472 -13.907 1.00 90.44 71 GLU A C 1
ATOM 582 O O . GLU A 1 71 ? 5.545 11.694 -13.779 1.00 90.44 71 GLU A O 1
ATOM 587 N N . LYS A 1 72 ? 7.607 11.590 -12.881 1.00 90.62 72 LYS A N 1
ATOM 588 C CA . LYS A 1 72 ? 7.203 11.966 -11.527 1.00 90.62 72 LYS A CA 1
ATOM 589 C C . LYS A 1 72 ? 6.435 13.285 -11.506 1.00 90.62 72 LYS A C 1
ATOM 591 O O . LYS A 1 72 ? 6.942 14.339 -11.886 1.00 90.62 72 LYS A O 1
ATOM 596 N N . PHE A 1 73 ? 5.210 13.227 -10.985 1.00 90.19 73 PHE A N 1
ATOM 597 C CA . PHE A 1 73 ? 4.360 14.391 -10.770 1.00 90.19 73 PHE A CA 1
ATOM 598 C C . PHE A 1 73 ? 3.457 14.215 -9.544 1.00 90.19 73 PHE A C 1
ATOM 600 O O . PHE A 1 73 ? 2.503 13.428 -9.555 1.00 90.19 73 PHE A O 1
ATOM 607 N N . GLY A 1 74 ? 3.721 15.004 -8.503 1.00 88.69 74 GLY A N 1
ATOM 608 C CA . GLY A 1 74 ? 2.950 14.992 -7.263 1.00 88.69 74 GLY A CA 1
ATOM 609 C C . GLY A 1 74 ? 3.064 13.679 -6.486 1.00 88.69 74 GLY A C 1
ATOM 610 O O . GLY A 1 74 ? 3.967 12.869 -6.708 1.00 88.69 74 GLY A O 1
ATOM 611 N N . ILE A 1 75 ? 2.117 13.483 -5.574 1.00 90.75 75 ILE A N 1
ATOM 612 C CA . ILE A 1 75 ? 2.074 12.333 -4.674 1.00 90.75 75 ILE A CA 1
ATOM 613 C C . ILE A 1 75 ? 1.713 11.057 -5.446 1.00 90.75 75 ILE A C 1
ATOM 615 O O . ILE A 1 75 ? 0.829 11.076 -6.307 1.00 90.75 75 ILE A O 1
ATOM 619 N N . GLY A 1 76 ? 2.374 9.944 -5.136 1.00 92.06 76 GLY A N 1
ATOM 620 C CA . GLY A 1 76 ? 1.961 8.606 -5.557 1.00 92.06 76 GLY A CA 1
ATOM 621 C C . GLY A 1 76 ? 3.115 7.615 -5.615 1.00 92.06 76 GLY A C 1
ATOM 622 O O . GLY A 1 76 ? 4.218 7.917 -5.175 1.00 92.06 76 GLY A O 1
ATOM 623 N N . ILE A 1 77 ? 2.851 6.427 -6.154 1.00 94.38 77 ILE A N 1
ATOM 624 C CA . ILE A 1 77 ? 3.839 5.346 -6.206 1.00 94.38 77 ILE A CA 1
ATOM 625 C C . ILE A 1 77 ? 4.515 5.333 -7.570 1.00 94.38 77 ILE A C 1
ATOM 627 O O . ILE A 1 77 ? 3.843 5.404 -8.609 1.00 94.38 77 ILE A O 1
ATOM 631 N N . TYR A 1 78 ? 5.840 5.235 -7.547 1.00 95.12 78 TYR A N 1
ATOM 632 C CA . TYR A 1 78 ? 6.679 5.278 -8.730 1.00 95.12 78 TYR A CA 1
ATOM 633 C C . TYR A 1 78 ? 7.640 4.096 -8.796 1.00 95.12 78 TYR A C 1
ATOM 635 O O . TYR A 1 78 ? 8.130 3.635 -7.769 1.00 95.12 78 TYR A O 1
ATOM 643 N N . TYR A 1 79 ? 7.925 3.613 -10.002 1.00 95.12 79 TYR A N 1
ATOM 644 C CA . TYR A 1 79 ? 8.982 2.634 -10.251 1.00 95.12 79 TYR A CA 1
ATOM 645 C C . TYR A 1 79 ? 10.158 3.304 -10.961 1.00 95.12 79 TYR A C 1
ATOM 647 O O . TYR A 1 79 ? 9.955 4.203 -11.777 1.00 95.12 79 TYR A O 1
ATOM 655 N N . ASP A 1 80 ? 11.381 2.870 -10.658 1.00 94.25 80 ASP A N 1
ATOM 656 C CA . ASP A 1 80 ? 12.570 3.323 -11.382 1.00 94.25 80 ASP A CA 1
ATOM 657 C C . ASP A 1 80 ? 12.568 2.697 -12.785 1.00 94.25 80 ASP A C 1
ATOM 659 O O . ASP A 1 80 ? 12.757 1.490 -12.944 1.00 94.25 80 ASP A O 1
ATOM 663 N N . ASP A 1 81 ? 12.277 3.514 -13.795 1.00 92.56 81 ASP A N 1
ATOM 664 C CA . ASP A 1 81 ? 12.227 3.113 -15.199 1.00 92.56 81 ASP A CA 1
ATOM 665 C C . ASP A 1 81 ? 13.612 3.081 -15.860 1.00 92.56 81 ASP A C 1
ATOM 667 O O . ASP A 1 81 ? 13.789 2.413 -16.878 1.00 92.56 81 ASP A O 1
ATOM 671 N N . ALA A 1 82 ? 14.605 3.748 -15.267 1.00 93.06 82 ALA A N 1
ATOM 672 C CA . ALA A 1 82 ? 15.982 3.727 -15.746 1.00 93.06 82 ALA A CA 1
ATOM 673 C C . ALA A 1 82 ? 16.754 2.522 -15.190 1.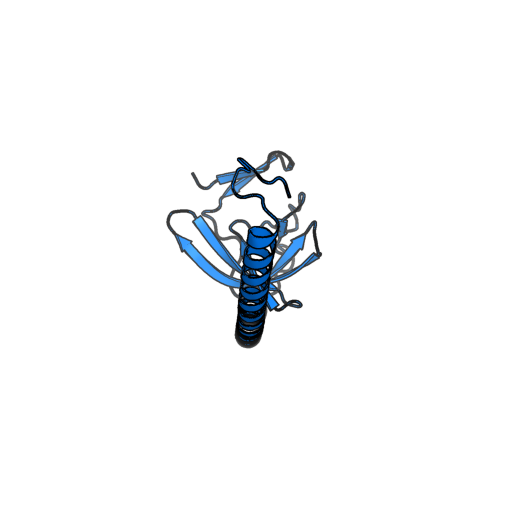00 93.06 82 ALA A C 1
ATOM 675 O O . ALA A 1 82 ? 17.516 1.887 -15.917 1.00 93.06 82 ALA A O 1
ATOM 676 N N . ASN A 1 83 ? 16.560 2.205 -13.907 1.00 93.31 83 ASN A N 1
ATOM 677 C CA . ASN A 1 83 ? 17.253 1.130 -13.198 1.00 93.31 83 ASN A CA 1
ATOM 678 C C . ASN A 1 83 ? 16.280 0.352 -12.291 1.00 93.31 83 ASN A C 1
ATOM 680 O O . ASN A 1 83 ? 16.334 0.486 -11.063 1.00 93.31 83 ASN A O 1
ATOM 684 N N . PRO A 1 84 ? 15.390 -0.482 -12.860 1.00 93.00 84 PRO A N 1
ATOM 685 C CA . PRO A 1 84 ? 14.429 -1.235 -12.068 1.00 93.00 84 PRO A CA 1
ATOM 686 C C . PRO A 1 84 ? 15.151 -2.212 -11.137 1.00 93.00 84 PRO A C 1
ATOM 688 O O . PRO A 1 84 ? 15.967 -3.031 -11.565 1.00 93.00 84 PRO A O 1
ATOM 691 N N . LYS A 1 85 ? 14.835 -2.130 -9.843 1.00 94.56 85 LYS A N 1
ATOM 692 C CA . LYS A 1 85 ? 15.365 -3.032 -8.818 1.00 94.56 85 LYS A CA 1
ATOM 693 C C . LYS A 1 85 ? 14.367 -4.140 -8.534 1.00 94.56 85 LYS A C 1
ATOM 695 O O . LYS A 1 85 ? 13.177 -3.875 -8.377 1.00 94.56 85 LYS A O 1
ATOM 700 N N . PHE A 1 86 ? 14.878 -5.358 -8.415 1.00 95.12 86 PHE A N 1
ATOM 701 C CA . PHE A 1 86 ? 14.104 -6.536 -8.050 1.00 95.12 86 PHE A CA 1
ATOM 702 C C . PHE A 1 86 ? 14.711 -7.167 -6.805 1.00 95.12 86 PHE A C 1
ATOM 704 O O . PHE A 1 86 ? 15.931 -7.313 -6.723 1.00 95.12 86 PHE A O 1
ATOM 711 N N . LEU A 1 87 ? 13.859 -7.511 -5.847 1.00 94.56 87 LEU A N 1
ATOM 712 C CA . LEU A 1 87 ? 14.230 -8.318 -4.692 1.00 94.56 87 LEU A CA 1
ATOM 713 C C . LEU A 1 87 ? 14.238 -9.796 -5.061 1.00 94.56 87 LEU A C 1
ATOM 715 O O . LEU A 1 87 ? 13.538 -10.225 -5.985 1.00 94.56 87 LEU A O 1
ATOM 719 N N . ASP A 1 88 ? 15.012 -10.581 -4.317 1.00 94.75 88 ASP A N 1
ATOM 720 C CA . ASP A 1 88 ? 14.960 -12.024 -4.484 1.00 94.75 88 ASP A CA 1
ATOM 721 C C . ASP A 1 88 ? 13.570 -12.549 -4.057 1.00 94.75 88 ASP A C 1
ATOM 723 O O . ASP A 1 88 ? 12.990 -12.067 -3.071 1.00 94.75 88 ASP A O 1
ATOM 727 N N . PRO A 1 89 ? 12.987 -13.529 -4.772 1.00 93.56 89 PRO A N 1
ATOM 728 C CA . PRO A 1 89 ? 11.710 -14.114 -4.378 1.00 93.56 89 PRO A CA 1
ATOM 729 C C . PRO A 1 89 ? 11.711 -14.689 -2.953 1.00 93.56 89 PRO A C 1
ATOM 731 O O . PRO A 1 89 ? 10.682 -14.629 -2.280 1.00 93.56 89 PRO A O 1
ATOM 734 N N . LEU A 1 90 ? 12.842 -15.222 -2.470 1.00 94.31 90 LEU A N 1
ATOM 735 C CA . LEU A 1 90 ? 12.961 -15.737 -1.103 1.00 94.31 90 LEU A CA 1
ATOM 736 C C . LEU A 1 90 ? 12.943 -14.602 -0.079 1.00 94.31 90 LEU A C 1
ATOM 738 O O . LEU A 1 90 ? 12.263 -14.715 0.941 1.00 94.31 90 LEU A O 1
ATOM 742 N N . GLU A 1 91 ? 13.638 -13.500 -0.364 1.00 93.00 91 GLU A N 1
ATOM 743 C CA . GLU A 1 91 ? 13.616 -12.299 0.478 1.00 93.00 91 GLU A CA 1
ATOM 744 C C . GLU A 1 91 ? 12.201 -11.719 0.554 1.00 93.00 91 GLU A C 1
ATOM 746 O O . GLU A 1 91 ? 11.705 -11.423 1.641 1.00 93.00 91 GLU A O 1
ATOM 751 N N . THR A 1 92 ? 11.505 -11.651 -0.583 1.00 92.31 92 THR A N 1
ATOM 752 C CA . THR A 1 92 ? 10.115 -11.182 -0.640 1.00 92.31 92 THR A CA 1
ATOM 753 C C . THR A 1 92 ? 9.190 -12.096 0.167 1.00 92.31 92 THR A C 1
ATOM 755 O O . THR A 1 92 ? 8.369 -11.613 0.944 1.00 92.31 92 THR A O 1
ATOM 758 N N . ALA A 1 93 ? 9.340 -13.420 0.065 1.00 92.69 93 ALA A N 1
ATOM 759 C CA . ALA A 1 93 ? 8.538 -14.369 0.838 1.00 92.69 93 ALA A CA 1
ATOM 760 C C . ALA A 1 93 ? 8.798 -14.277 2.355 1.00 92.69 93 ALA A C 1
ATOM 762 O O . ALA A 1 93 ? 7.859 -14.357 3.158 1.00 92.69 93 ALA A O 1
ATOM 763 N N . ALA A 1 94 ? 10.057 -14.078 2.758 1.00 94.12 94 ALA A N 1
ATOM 764 C CA . ALA A 1 94 ? 10.424 -13.862 4.154 1.00 94.12 94 ALA A CA 1
ATOM 765 C C . ALA A 1 94 ? 9.785 -12.578 4.699 1.00 94.12 94 ALA A C 1
ATOM 767 O O . ALA A 1 94 ? 9.158 -12.598 5.760 1.00 94.12 94 ALA A O 1
ATOM 768 N N . LEU A 1 95 ? 9.858 -11.494 3.927 1.00 93.75 95 LEU A N 1
ATOM 769 C CA . LEU A 1 95 ? 9.268 -10.206 4.271 1.00 93.75 95 LEU A CA 1
ATOM 770 C C . LEU A 1 95 ? 7.740 -10.301 4.389 1.00 93.75 95 LEU A C 1
ATOM 772 O O . LEU A 1 95 ? 7.165 -9.804 5.354 1.00 93.75 95 LEU A O 1
ATOM 776 N N . LEU A 1 96 ? 7.074 -11.031 3.488 1.00 93.81 96 LEU A N 1
ATOM 777 C CA . LEU A 1 96 ? 5.637 -11.303 3.596 1.00 93.81 96 LEU A CA 1
ATOM 778 C C . LEU A 1 96 ? 5.261 -12.065 4.862 1.00 93.81 96 LEU A C 1
ATOM 780 O O . LEU A 1 96 ? 4.208 -11.803 5.443 1.00 93.81 96 LEU A O 1
ATOM 784 N N . THR A 1 97 ? 6.088 -13.023 5.272 1.00 93.88 97 THR A N 1
ATOM 785 C CA . THR A 1 97 ? 5.842 -13.800 6.490 1.00 93.88 97 THR A CA 1
ATOM 786 C C . THR A 1 97 ? 5.932 -12.891 7.713 1.00 93.88 97 THR A C 1
ATOM 788 O O . THR A 1 97 ? 4.986 -12.826 8.495 1.00 93.88 97 THR A O 1
ATOM 791 N N . GLN A 1 98 ? 6.997 -12.090 7.800 1.00 93.31 98 GLN A N 1
ATOM 792 C CA . GLN A 1 98 ? 7.188 -11.113 8.876 1.00 93.31 98 GLN A CA 1
ATOM 793 C C . GLN A 1 98 ? 6.067 -10.063 8.915 1.00 93.31 98 GLN A C 1
ATOM 795 O O . GLN A 1 98 ? 5.532 -9.751 9.978 1.00 93.31 98 GLN A O 1
ATOM 800 N N . ALA A 1 99 ? 5.655 -9.550 7.753 1.00 93.75 99 ALA A N 1
ATOM 801 C CA . ALA A 1 99 ? 4.562 -8.589 7.638 1.00 93.75 99 ALA A CA 1
ATOM 802 C C . ALA A 1 99 ? 3.219 -9.169 8.114 1.00 93.75 99 ALA A C 1
ATOM 804 O O . ALA A 1 99 ? 2.462 -8.495 8.817 1.00 93.75 99 ALA A O 1
ATOM 805 N N . LYS A 1 100 ? 2.920 -10.433 7.783 1.00 93.25 100 LYS A N 1
ATOM 806 C CA . LYS A 1 100 ? 1.706 -11.121 8.257 1.00 93.25 100 LYS A CA 1
ATOM 807 C C . LYS A 1 100 ? 1.714 -11.321 9.768 1.00 93.25 100 LYS A C 1
ATOM 809 O O . LYS A 1 100 ? 0.696 -11.068 10.404 1.00 93.25 100 LYS A O 1
ATOM 814 N N . GLU A 1 101 ? 2.844 -11.732 10.337 1.00 93.25 101 GLU A N 1
ATOM 815 C CA . GLU A 1 101 ? 2.995 -11.890 11.788 1.00 93.25 101 GLU A CA 1
ATOM 816 C C . GLU A 1 101 ? 2.788 -10.559 12.518 1.00 93.25 101 GLU A C 1
ATOM 818 O O . GLU A 1 101 ? 1.987 -10.481 13.451 1.00 93.25 101 GLU A O 1
ATOM 823 N N . LYS A 1 102 ? 3.427 -9.486 12.035 1.00 93.12 102 LYS A N 1
ATOM 824 C CA . LYS A 1 102 ? 3.277 -8.141 12.601 1.00 93.12 102 LYS A CA 1
ATOM 825 C C . LYS A 1 102 ? 1.834 -7.642 12.520 1.00 93.12 102 LYS A C 1
ATOM 827 O O . LYS A 1 102 ? 1.327 -7.069 13.484 1.00 93.12 102 LYS A O 1
ATOM 832 N N . LYS A 1 103 ? 1.159 -7.875 11.390 1.00 91.25 103 LYS A N 1
ATOM 833 C CA . LYS A 1 103 ? -0.251 -7.511 11.214 1.00 91.25 103 LYS A CA 1
ATOM 834 C C . LYS A 1 103 ? -1.156 -8.278 12.181 1.00 91.25 103 LYS A C 1
ATOM 836 O O . LYS A 1 103 ? -1.990 -7.654 12.826 1.00 91.25 103 LYS A O 1
ATOM 841 N N . ALA A 1 104 ? -0.956 -9.585 12.337 1.00 92.00 104 ALA A N 1
ATOM 842 C CA . ALA A 1 104 ? -1.732 -10.395 13.274 1.00 92.00 104 ALA A CA 1
ATOM 843 C C . ALA A 1 104 ? -1.525 -9.953 14.735 1.00 92.00 104 ALA A C 1
ATOM 845 O O . ALA A 1 104 ? -2.476 -9.890 15.512 1.00 92.00 104 ALA A O 1
ATOM 846 N N . GLU A 1 105 ? -0.295 -9.595 15.119 1.00 91.94 105 GLU A N 1
ATOM 847 C CA . GLU A 1 105 ? -0.023 -9.060 16.456 1.00 91.94 105 GLU A CA 1
ATOM 848 C C . GLU A 1 105 ? -0.701 -7.700 16.681 1.00 91.94 105 GLU A C 1
AT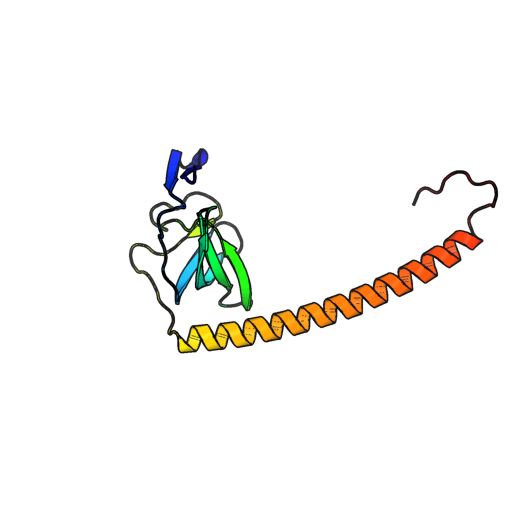OM 850 O O . GLU A 1 105 ? -1.260 -7.457 17.754 1.00 91.94 105 GLU A O 1
ATOM 855 N N . ALA A 1 106 ? -0.668 -6.817 15.680 1.00 90.25 106 ALA A N 1
ATOM 856 C CA . ALA A 1 106 ? -1.324 -5.515 15.738 1.00 90.25 106 ALA A CA 1
ATOM 857 C C . ALA A 1 106 ? -2.852 -5.643 15.822 1.00 90.25 106 ALA A C 1
ATOM 859 O O . ALA A 1 106 ? -3.469 -4.944 16.623 1.00 90.25 106 ALA A O 1
ATOM 860 N N . GLU A 1 107 ? -3.453 -6.557 15.056 1.00 90.88 107 GLU A N 1
ATOM 861 C CA . GLU A 1 107 ? -4.890 -6.851 15.108 1.00 90.88 107 GLU A CA 1
ATOM 862 C C . GLU A 1 107 ? -5.303 -7.382 16.484 1.00 90.88 107 GLU A C 1
ATOM 864 O O . GLU A 1 107 ? -6.262 -6.873 17.056 1.00 90.88 107 GLU A O 1
ATOM 869 N N . ARG A 1 108 ? -4.527 -8.299 17.081 1.00 91.50 108 ARG A N 1
ATOM 870 C CA . ARG A 1 108 ? -4.787 -8.789 18.445 1.00 91.50 108 ARG A CA 1
ATOM 871 C C . ARG A 1 108 ? -4.745 -7.661 19.481 1.00 91.50 108 ARG A C 1
ATOM 873 O O . ARG A 1 108 ? -5.636 -7.554 20.313 1.00 91.50 108 ARG A O 1
ATOM 880 N N . LYS A 1 109 ? -3.734 -6.787 19.415 1.00 91.06 109 LYS A N 1
ATOM 881 C CA . LYS A 1 109 ? -3.635 -5.618 20.311 1.00 91.06 109 LYS A CA 1
ATOM 882 C C . LYS A 1 109 ? -4.788 -4.632 20.102 1.00 91.06 109 LYS A C 1
ATOM 884 O O . LYS A 1 109 ? -5.260 -4.031 21.063 1.00 91.06 109 LYS A O 1
ATOM 889 N N . ALA A 1 110 ? -5.228 -4.445 18.858 1.00 91.00 110 ALA A N 1
ATOM 890 C CA . ALA A 1 110 ? -6.358 -3.582 18.533 1.00 91.00 110 ALA A CA 1
ATOM 891 C C . ALA A 1 110 ? -7.683 -4.159 19.052 1.00 91.00 110 ALA A C 1
ATOM 893 O O . ALA A 1 110 ? -8.508 -3.404 19.562 1.00 91.00 110 ALA A O 1
ATOM 894 N N . GLU A 1 111 ? -7.867 -5.478 18.971 1.00 91.56 111 GLU A N 1
ATOM 895 C CA . GLU A 1 111 ? -9.028 -6.175 19.523 1.00 91.56 111 GLU A CA 1
ATOM 896 C C . GLU A 1 111 ? -9.069 -6.043 21.050 1.00 91.56 111 GLU A C 1
ATOM 898 O O . GLU A 1 111 ? -10.053 -5.529 21.580 1.00 91.56 111 GLU A O 1
ATOM 903 N N . GLU A 1 112 ? -7.969 -6.348 21.748 1.00 91.00 112 GLU A N 1
ATOM 904 C CA . GLU A 1 112 ? -7.845 -6.171 23.206 1.00 91.00 112 GLU A CA 1
ATOM 905 C C . GLU A 1 112 ? -8.155 -4.728 23.643 1.00 91.00 112 GLU A C 1
ATOM 907 O O . GLU A 1 112 ? -8.909 -4.496 24.594 1.00 91.00 112 GLU A O 1
ATOM 912 N N . ALA A 1 113 ? -7.619 -3.740 22.918 1.00 91.19 113 ALA A N 1
ATOM 913 C CA . ALA A 1 113 ? -7.912 -2.335 23.173 1.00 91.19 113 ALA A CA 1
ATOM 914 C C . ALA A 1 113 ? -9.395 -2.017 22.929 1.00 91.19 113 ALA A C 1
ATOM 916 O O . ALA A 1 113 ? -10.006 -1.307 23.726 1.00 91.19 113 ALA A O 1
ATOM 917 N N . SER A 1 114 ? -10.001 -2.546 21.862 1.00 89.06 114 SER A N 1
ATOM 918 C CA . SER A 1 114 ? -11.421 -2.336 21.558 1.00 89.06 114 SER A CA 1
ATOM 919 C C . SER A 1 114 ? -12.340 -2.915 22.638 1.00 89.06 114 SER A C 1
ATOM 921 O O . SER A 1 114 ? -13.293 -2.250 23.048 1.00 89.06 114 SER A O 1
ATOM 923 N N . GLU A 1 115 ? -12.005 -4.087 23.184 1.00 92.00 115 GLU A N 1
ATOM 924 C CA . GLU A 1 115 ? -12.722 -4.700 24.301 1.00 92.00 115 GLU A CA 1
ATOM 925 C C . GLU A 1 115 ? -12.587 -3.871 25.586 1.00 92.00 115 GLU A C 1
ATOM 927 O O . GLU A 1 115 ? -13.532 -3.742 26.370 1.00 92.00 115 GLU A O 1
ATOM 932 N N . GLU A 1 116 ? -11.411 -3.290 25.837 1.00 91.88 116 GLU A N 1
ATOM 933 C CA . GLU A 1 116 ? -11.212 -2.350 26.940 1.00 91.88 116 GLU A CA 1
ATOM 934 C C . GLU A 1 116 ? -12.039 -1.072 26.753 1.00 91.88 116 GLU A C 1
ATOM 936 O O . GLU A 1 116 ? -12.762 -0.675 27.672 1.00 91.88 116 GLU A O 1
ATOM 941 N N . TYR A 1 117 ? -12.016 -0.474 25.561 1.00 90.31 117 TYR A N 1
ATOM 942 C CA . TYR A 1 117 ? -12.843 0.686 25.237 1.00 90.31 117 TYR A CA 1
ATOM 943 C C . TYR A 1 117 ? -14.333 0.387 25.411 1.00 90.31 117 TYR A C 1
ATOM 945 O O . TYR A 1 117 ? -15.051 1.206 25.986 1.00 90.31 117 TYR A O 1
ATOM 953 N N . GLU A 1 118 ? -14.809 -0.787 24.992 1.00 91.81 118 GLU A N 1
ATOM 954 C CA . GLU A 1 118 ? -16.209 -1.175 25.160 1.00 91.81 118 GLU A CA 1
ATOM 955 C C . GLU A 1 118 ? -16.576 -1.359 26.642 1.00 91.81 118 GLU A C 1
ATOM 957 O O . GLU A 1 118 ? -17.646 -0.922 27.081 1.00 91.81 118 GLU A O 1
ATOM 962 N N . ARG A 1 119 ? -15.680 -1.941 27.452 1.00 93.00 119 ARG A N 1
ATOM 963 C CA . ARG A 1 119 ? -15.861 -2.033 28.911 1.00 93.00 119 ARG A CA 1
ATOM 964 C C . ARG A 1 119 ? -15.955 -0.650 29.553 1.00 93.00 119 ARG A C 1
ATOM 966 O O . ARG A 1 119 ? -16.877 -0.402 30.333 1.00 93.00 119 ARG A O 1
ATOM 973 N N . ILE A 1 120 ? -15.046 0.261 29.205 1.00 92.88 120 ILE A N 1
ATOM 974 C CA . ILE A 1 120 ? -15.045 1.639 29.714 1.00 92.88 120 ILE A CA 1
ATOM 975 C C . ILE A 1 120 ? -16.322 2.372 29.280 1.00 92.88 120 ILE A C 1
ATOM 977 O O . ILE A 1 120 ? -16.954 3.038 30.102 1.00 92.88 120 ILE A O 1
ATOM 981 N N . ALA A 1 121 ? -16.750 2.204 28.026 1.00 91.69 121 ALA A N 1
ATOM 982 C CA . ALA A 1 121 ? -17.972 2.802 27.499 1.00 91.69 121 ALA A CA 1
ATOM 983 C C . ALA A 1 121 ? -19.229 2.311 28.239 1.00 91.69 121 ALA A C 1
ATOM 985 O O . ALA A 1 121 ? -20.089 3.126 28.576 1.00 91.69 121 ALA A O 1
ATOM 986 N N . LYS A 1 122 ? -19.320 1.012 28.566 1.00 93.88 122 LYS A N 1
ATOM 987 C CA . LYS A 1 122 ? -20.423 0.451 29.373 1.00 93.88 122 LYS A CA 1
ATOM 988 C C . LYS A 1 122 ? -20.476 1.067 30.771 1.00 93.88 122 LYS A C 1
ATOM 990 O O . LYS A 1 122 ? -21.535 1.537 31.185 1.00 93.88 122 LYS A O 1
ATOM 995 N N . ILE A 1 123 ? -19.334 1.156 31.458 1.00 92.38 123 ILE A N 1
ATOM 996 C CA . ILE A 1 123 ? -19.241 1.802 32.780 1.00 92.38 123 ILE A CA 1
ATOM 997 C C . ILE A 1 123 ? -19.647 3.281 32.693 1.00 92.38 123 ILE A C 1
ATOM 999 O O . ILE A 1 123 ? -20.393 3.780 33.538 1.00 92.38 123 ILE A O 1
ATOM 1003 N N . GLY A 1 124 ? -19.170 3.993 31.669 1.00 89.75 124 GLY A N 1
ATOM 1004 C CA . GLY A 1 124 ? -19.526 5.389 31.420 1.00 89.75 124 GLY A CA 1
ATOM 1005 C C . GLY A 1 124 ? -21.027 5.575 31.200 1.00 89.75 124 GLY A C 1
ATOM 1006 O O . GLY A 1 124 ? -21.630 6.457 31.810 1.00 89.75 124 GLY A O 1
ATOM 1007 N N . ALA A 1 125 ? -21.649 4.707 30.400 1.00 88.81 125 ALA A N 1
ATOM 1008 C CA . ALA A 1 125 ? -23.084 4.735 30.134 1.00 88.81 125 ALA A CA 1
ATOM 1009 C C . ALA A 1 125 ? -23.924 4.472 31.397 1.00 88.81 125 ALA A C 1
ATOM 1011 O O . ALA A 1 125 ? -24.923 5.157 31.622 1.00 88.81 125 ALA A O 1
ATOM 1012 N N . GLU A 1 126 ? -23.521 3.523 32.246 1.00 91.25 126 GLU A N 1
ATOM 1013 C CA . GLU A 1 126 ? -24.194 3.250 33.523 1.00 91.25 126 GLU A CA 1
ATOM 1014 C C . GLU A 1 126 ? -24.096 4.432 34.493 1.00 91.25 126 GLU A C 1
ATOM 1016 O O . GLU A 1 126 ? -25.101 4.837 35.079 1.00 91.25 126 GLU A O 1
ATOM 1021 N N . ARG A 1 127 ? -22.911 5.040 34.623 1.00 89.81 127 ARG A N 1
ATOM 1022 C CA . ARG A 1 127 ? -22.720 6.237 35.457 1.00 89.81 127 ARG A CA 1
ATOM 1023 C C . ARG A 1 127 ? -23.523 7.423 34.941 1.00 89.81 127 ARG A C 1
ATOM 1025 O O . ARG A 1 127 ? -24.135 8.129 35.736 1.00 89.81 127 ARG A O 1
ATOM 1032 N N . LEU A 1 128 ? -23.551 7.623 33.625 1.00 87.06 128 LEU A N 1
ATOM 1033 C CA . LEU A 1 128 ? -24.329 8.691 33.011 1.00 87.06 128 LEU A CA 1
ATOM 1034 C C . LEU A 1 128 ? -25.825 8.511 33.293 1.00 87.06 128 LEU A C 1
ATOM 1036 O O . LEU A 1 128 ? -26.480 9.469 33.686 1.00 87.06 128 LEU A O 1
ATOM 1040 N N . ARG A 1 129 ? -26.358 7.285 33.191 1.00 85.62 129 ARG A N 1
ATOM 1041 C CA . ARG A 1 129 ? -27.768 6.992 33.515 1.00 85.62 129 ARG A CA 1
ATOM 1042 C C . ARG A 1 129 ? -28.166 7.401 34.934 1.00 85.62 129 ARG A C 1
ATOM 1044 O O . ARG A 1 129 ? -29.300 7.818 35.122 1.00 85.62 129 ARG A O 1
ATOM 1051 N N . LEU A 1 130 ? -27.265 7.294 35.912 1.00 86.31 130 LEU A N 1
ATOM 1052 C CA . LEU A 1 130 ? -27.537 7.716 37.294 1.00 86.31 130 LEU A CA 1
ATOM 1053 C C . LEU A 1 130 ? -27.576 9.241 37.466 1.00 86.31 130 LEU A C 1
ATOM 1055 O O . LEU A 1 130 ? -28.198 9.732 38.403 1.00 86.31 130 LEU A O 1
ATOM 1059 N N . LEU A 1 131 ? -26.894 9.986 36.596 1.00 86.75 131 LEU A N 1
ATOM 1060 C CA . LEU A 1 131 ? -26.793 11.446 36.667 1.00 86.75 131 LEU A CA 1
ATOM 1061 C C . LEU A 1 131 ? -27.859 12.159 35.826 1.00 86.75 131 LEU A C 1
ATOM 1063 O O . LEU A 1 131 ? -28.119 13.339 36.048 1.00 86.75 131 LEU A O 1
ATOM 1067 N N . VAL A 1 132 ? -28.457 11.465 34.857 1.00 85.62 132 VAL A N 1
ATOM 1068 C CA . VAL A 1 132 ? -29.476 12.023 33.964 1.00 85.62 132 VAL A CA 1
ATOM 1069 C C . VAL A 1 132 ? -30.845 11.989 34.656 1.00 85.62 132 VAL A C 1
ATOM 1071 O O . VAL A 1 132 ? -31.325 10.905 34.992 1.00 85.62 132 VAL A O 1
ATOM 1074 N N . PRO A 1 133 ? -31.507 13.147 34.854 1.00 88.19 133 PRO A N 1
ATOM 1075 C CA . PRO A 1 133 ? -32.868 13.194 35.378 1.00 88.19 133 PRO A CA 1
ATOM 1076 C C . PRO A 1 133 ? -33.835 12.386 34.506 1.00 88.19 133 PRO A C 1
ATOM 1078 O O . PRO A 1 133 ? -33.752 12.418 33.280 1.00 88.19 133 PRO A O 1
ATOM 1081 N N . THR A 1 134 ? -34.789 11.686 35.120 1.00 84.06 134 THR A N 1
ATOM 1082 C CA . THR A 1 134 ? -35.761 10.832 34.408 1.00 84.06 134 THR A CA 1
ATOM 1083 C C . THR A 1 134 ? -36.655 11.580 33.415 1.00 84.06 134 THR A C 1
ATOM 1085 O O . THR A 1 134 ? -37.222 10.957 32.522 1.00 84.06 134 THR A O 1
ATOM 1088 N N . ASP A 1 135 ? -36.798 12.897 33.559 1.00 89.69 135 ASP A N 1
ATOM 1089 C CA . ASP A 1 135 ? -37.561 13.781 32.674 1.00 89.69 135 ASP A CA 1
ATOM 1090 C C . ASP A 1 135 ? -36.696 14.479 31.605 1.00 89.69 135 ASP A C 1
ATOM 1092 O O . ASP A 1 135 ? -37.217 15.234 30.776 1.00 89.69 135 ASP A O 1
ATOM 1096 N N . ALA A 1 136 ? -35.385 14.217 31.581 1.00 85.75 136 ALA A N 1
ATOM 1097 C CA . ALA A 1 136 ? -34.479 14.784 30.594 1.00 85.75 136 ALA A CA 1
ATOM 1098 C C . ALA A 1 136 ? -34.798 14.260 29.184 1.00 85.75 136 ALA A C 1
ATOM 1100 O O . ALA A 1 136 ? -34.832 13.057 28.929 1.00 85.75 136 ALA A O 1
ATOM 1101 N N . LYS A 1 137 ? -35.003 15.184 28.237 1.00 85.88 137 LYS A N 1
ATOM 1102 C CA . LYS A 1 137 ? -35.334 14.857 26.836 1.00 85.88 137 LYS A CA 1
ATOM 1103 C C . LYS A 1 137 ? -34.110 14.665 25.938 1.00 85.88 137 LYS A C 1
ATOM 1105 O O . LYS A 1 137 ? -34.237 14.086 24.865 1.00 85.88 137 LYS A O 1
ATOM 1110 N N . ALA A 1 138 ? -32.950 15.172 26.350 1.00 83.44 138 ALA A N 1
ATOM 1111 C CA . ALA A 1 138 ? -31.685 15.031 25.640 1.00 83.44 138 ALA A CA 1
ATOM 1112 C C . ALA A 1 138 ? -30.506 15.284 26.591 1.00 83.44 138 ALA A C 1
ATOM 1114 O O . ALA A 1 138 ? -30.652 15.992 27.588 1.00 83.44 138 ALA A O 1
ATOM 1115 N N . VAL A 1 139 ? -29.340 14.741 26.239 1.00 76.50 139 VAL A N 1
ATOM 1116 C CA . VAL A 1 139 ? -28.052 15.006 26.892 1.00 76.50 139 VAL A CA 1
ATOM 1117 C C . VAL A 1 139 ? -27.063 15.400 25.800 1.00 76.50 139 VAL A C 1
ATOM 1119 O O . VAL A 1 139 ? -26.968 14.707 24.789 1.00 76.50 139 VAL A O 1
ATOM 1122 N N . ILE A 1 140 ? -26.363 16.517 25.990 1.00 82.00 140 ILE A N 1
ATOM 1123 C CA . ILE A 1 140 ? -25.296 16.982 25.096 1.00 82.00 140 ILE A CA 1
ATOM 1124 C C . ILE A 1 140 ? -23.972 16.708 25.816 1.00 82.00 140 ILE A C 1
ATOM 1126 O O . ILE A 1 140 ? -23.820 17.130 26.964 1.00 82.00 140 ILE A O 1
ATOM 1130 N N . ILE A 1 141 ? -23.076 15.962 25.164 1.00 70.62 141 ILE A N 1
ATOM 1131 C CA . ILE A 1 141 ? -21.762 15.530 25.673 1.00 70.62 141 ILE A CA 1
ATOM 1132 C C . ILE A 1 141 ? -20.676 16.210 24.849 1.00 70.62 141 ILE A C 1
ATOM 1134 O O . ILE A 1 141 ? -20.829 16.214 23.606 1.00 70.62 141 ILE A O 1
#

Foldseek 3Di:
DQWDQDPQLRDIDHLQDDPDDAQWWKFWPAPPRWIWGFHDWDQDPNGIKTWIATPPPREIDIDSDEDDPVSDDHTDMYADPPDIDGDDNVVSVVSPVVSVVVVVVVVVVVVVVVVVVVVVVVVVVVVVVVVDDPPDPDDDD

pLDDT: mean 90.5, std 5.39, range [54.38, 97.0]

Organism: Bacteroides fragilis (NCBI:txid817)

Nearest PDB structures (foldseek):
  5in1-assembly1_B  TM=4.481E-01  e=2.984E-01  Oryza sativa
  2f5k-assembly6_F  TM=5.294E-01  e=1.178E+00  Homo sapiens
  2efi-assembly1_A  TM=5.495E-01  e=1.045E+00  Homo sapiens
  4pll-assembly1_A  TM=6.679E-01  e=2.271E+00  Arabidopsis thaliana
  3ggr-assembly1_B  TM=2.483E-01  e=5.238E+00  Homo sapiens

Radius of gyration: 22.75 Å; Cα contacts (8 Å, |Δi|>4): 203; chains: 1; bounding box: 55×34×57 Å

Sequence (141 aa):
MNKVHLLGANRSYDR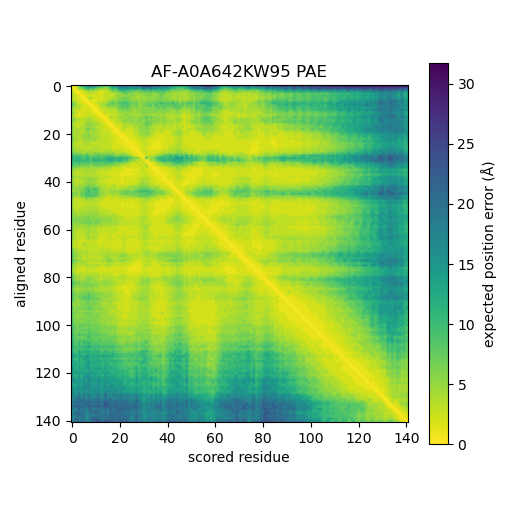DVQTVSVNQVVVLEGYSYDSYVVYEVTRDKWGITYHLVNLETHEFHTSDLIRPLSEKFGIGIYYDDANPKFLDPLETAALLTQAKEKKAEAERKAEEASEEYERIAKIGAERLRLLVPTDAK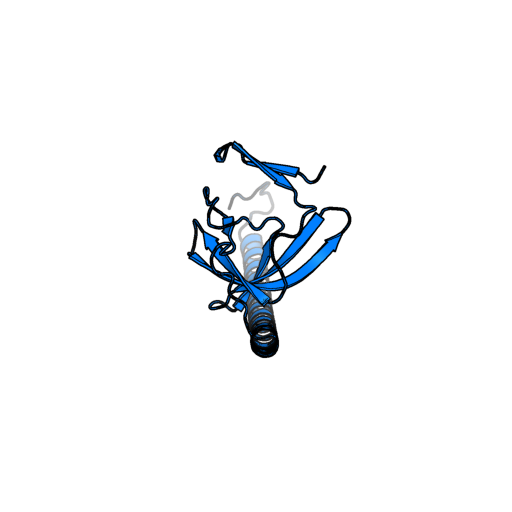AVII

Secondary structure (DSSP, 8-state):
--EEEETTTTEEEETTS----TTBEEEEETTT--EEEEEEEEE-SS-EEEEEEETTT--EEEES-EEEGGG--SSEEEE-SSS--B--HHHHHHHHHHHHHHHHHHHHHHHHHHHHHHHHHHHHHHHHHHHS-TT------